Protein AF-A0A3B4XK42-F1 (afdb_monomer)

Nearest PDB structures (foldseek):
  6gfj-assembly1_C  TM=8.703E-01  e=2.071E-02  Methanosarcina mazei
  4uz0-assembly2_B  TM=8.878E-01  e=5.046E-02  Homo sapiens
  5juy-assembly1_O  TM=8.036E-01  e=4.312E-02  Homo sapiens
  5wve-assembly1_Y  TM=8.036E-01  e=4.788E-02  Homo sapiens
  4zzl-assembly1_A  TM=2.032E-01  e=7.705E+00  Pseudomonas aeruginosa

pLDDT: mean 72.42, std 21.27, range [32.44, 92.88]

Secondary structure (DSSP, 8-state):
----------------------------------------S--S-HHHHHHHHHHHHHHH--HHHHHHHHHHHHHTTSS-HHHHHHHHTS-HHHHHHHHHHHHHHH-HHHHHHHHHHHHHH-HHHHHHTT--

Radius of gyration: 20.61 Å; Cα contacts (8 Å, |Δi|>4): 84; chains: 1; bounding box: 38×49×62 Å

InterPro domains:
  IPR001315 CARD domain [PF00619] (50-130)
  IPR001315 CARD domain [PS50209] (54-132)
  IPR001315 CARD domain [SM00114] (45-131)
  IPR011029 Death-like domain superfamily [G3DSA:1.10.533.10] (46-132)
  IPR011029 Death-like domain superfamily [SSF47986] (53-131)

Solvent-accessible surface area (backbone atoms only — not comparable to full-atom values): 8524 Å² total; per-residue (Å²): 138,81,90,81,89,78,87,78,86,91,72,94,70,91,78,88,76,94,77,93,74,85,81,92,82,87,85,80,90,78,89,80,83,83,85,90,73,83,75,74,95,79,75,74,56,50,40,60,57,51,57,75,33,40,67,58,48,39,71,67,58,48,63,68,57,52,53,51,45,50,52,52,33,40,75,71,65,71,40,53,73,69,59,48,56,61,39,68,77,43,57,63,53,59,28,45,48,49,52,54,53,52,32,41,75,70,28,50,68,40,28,47,51,52,54,53,46,37,46,71,76,36,52,66,58,28,55,76,58,64,75,114

Foldseek 3Di:
DDDDDDDDDPDPDDDDDDDDDDDDDDDDDDDDDDDDDPDDPPPDQLLVLLVVCLVVQLVPDDPVLLLQLLVQCCVVVLADPVRSVVLVVDDSSVSSNSQSVSQSVSGRVSSVSSLVSCCVSPVPSSVVSVVD

Mean predicted aligned error: 14.63 Å

Structure (mmCIF, N/CA/C/O backbone):
data_AF-A0A3B4XK42-F1
#
_entry.id   AF-A0A3B4XK42-F1
#
loop_
_atom_site.group_PDB
_atom_site.id
_atom_site.type_symbol
_atom_site.label_atom_id
_atom_site.label_alt_id
_atom_site.label_comp_id
_atom_site.label_asym_id
_atom_site.label_entity_id
_atom_site.label_seq_id
_atom_site.pdbx_PDB_ins_code
_atom_site.Cartn_x
_atom_site.Cartn_y
_atom_site.Cartn_z
_atom_site.occupancy
_atom_site.B_iso_or_equiv
_atom_site.auth_seq_id
_atom_site.auth_comp_id
_atom_site.auth_asym_id
_atom_site.auth_atom_id
_atom_site.pdbx_PDB_model_num
ATOM 1 N N . MET A 1 1 ? -27.668 30.694 -15.159 1.00 38.72 1 MET A N 1
ATOM 2 C CA . MET A 1 1 ? -27.004 29.539 -15.805 1.00 38.72 1 MET A CA 1
ATOM 3 C C . MET A 1 1 ? -25.561 29.567 -15.321 1.00 38.72 1 MET A C 1
ATOM 5 O O . MET A 1 1 ? -24.946 30.596 -15.508 1.00 38.72 1 MET A O 1
ATOM 9 N N . GLN A 1 2 ? -24.977 28.619 -14.597 1.00 36.12 2 GLN A N 1
ATOM 10 C CA . GLN A 1 2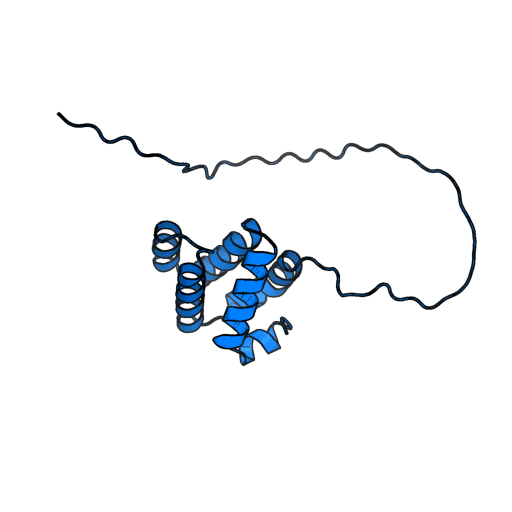 ? -25.335 27.258 -14.212 1.00 36.12 2 GLN A CA 1
ATOM 11 C C . GLN A 1 2 ? -24.543 26.948 -12.924 1.00 36.12 2 GLN A C 1
ATOM 13 O O . GLN A 1 2 ? -23.427 27.432 -12.752 1.00 36.12 2 GLN A O 1
ATOM 18 N N . ARG A 1 3 ? -25.169 26.213 -12.002 1.00 45.34 3 ARG A N 1
ATOM 19 C CA . ARG A 1 3 ? -24.586 25.721 -10.746 1.00 45.34 3 ARG A CA 1
ATOM 20 C C . ARG A 1 3 ? -23.437 24.745 -11.016 1.00 45.34 3 ARG A C 1
ATOM 22 O O . ARG A 1 3 ? -23.548 23.952 -11.946 1.00 45.34 3 ARG A O 1
ATOM 29 N N . ALA A 1 4 ? -22.462 24.713 -10.109 1.00 37.53 4 ALA A N 1
ATOM 30 C CA . ALA A 1 4 ? -21.817 23.477 -9.665 1.00 37.53 4 ALA A CA 1
ATOM 31 C C . ALA A 1 4 ? -21.244 23.678 -8.249 1.00 37.53 4 ALA A C 1
ATOM 33 O O . ALA A 1 4 ? -20.164 24.231 -8.063 1.00 37.53 4 ALA A O 1
ATOM 34 N N . GLU A 1 5 ? -22.025 23.264 -7.251 1.00 44.69 5 GLU A N 1
ATOM 35 C CA . GLU A 1 5 ? -21.519 22.795 -5.958 1.00 44.69 5 GLU A CA 1
ATOM 36 C C . GLU A 1 5 ? -20.769 21.473 -6.170 1.00 44.69 5 GLU A C 1
ATOM 38 O O . GLU A 1 5 ? -21.296 20.604 -6.859 1.00 44.69 5 GLU A O 1
ATOM 43 N N . PHE A 1 6 ? -19.598 21.316 -5.545 1.00 35.59 6 PHE A N 1
ATOM 44 C CA . PHE A 1 6 ? -19.086 20.078 -4.923 1.00 35.59 6 PHE A CA 1
ATOM 45 C C . PHE A 1 6 ? -17.780 20.466 -4.187 1.00 35.59 6 PHE A C 1
ATOM 47 O O . PHE A 1 6 ? -16.852 20.972 -4.808 1.00 35.59 6 PHE A O 1
ATOM 54 N N . ALA A 1 7 ? -17.722 20.530 -2.849 1.00 36.91 7 ALA A N 1
ATOM 55 C CA . ALA A 1 7 ? -17.397 19.398 -1.965 1.00 36.91 7 ALA A CA 1
ATOM 56 C C . ALA A 1 7 ? -16.151 18.620 -2.460 1.00 36.91 7 ALA A C 1
ATOM 58 O O . ALA A 1 7 ? -16.139 18.158 -3.585 1.00 36.91 7 ALA A O 1
ATOM 59 N N . LEU A 1 8 ? -15.076 18.368 -1.708 1.00 36.38 8 LEU A N 1
ATOM 60 C CA . LEU A 1 8 ? -14.915 18.252 -0.265 1.00 36.38 8 LEU A CA 1
ATOM 61 C C . LEU A 1 8 ? -13.393 18.170 0.042 1.00 36.38 8 LEU A C 1
ATOM 63 O O . LEU A 1 8 ? -12.658 17.477 -0.652 1.00 36.38 8 LEU A O 1
ATOM 67 N N . LYS A 1 9 ? -12.949 18.808 1.133 1.00 37.03 9 LYS A N 1
ATOM 68 C CA . LYS A 1 9 ? -11.843 18.357 2.010 1.00 37.03 9 LYS A CA 1
ATOM 69 C C . LYS A 1 9 ? -10.477 18.083 1.359 1.00 37.03 9 LYS A C 1
ATOM 71 O O . LYS A 1 9 ? -9.881 17.026 1.542 1.00 37.03 9 LYS A O 1
ATOM 76 N N . SER A 1 10 ? -9.898 19.115 0.752 1.00 41.53 10 SER A N 1
ATOM 77 C CA . SER A 1 10 ? -8.443 19.271 0.816 1.00 41.53 10 SER A CA 1
ATOM 78 C C . SER A 1 10 ? -8.098 19.834 2.196 1.00 41.53 10 SER A C 1
ATOM 80 O O . SER A 1 10 ? -8.276 21.020 2.468 1.00 41.53 10 SER A O 1
ATOM 82 N N . SER A 1 11 ? -7.713 18.964 3.124 1.00 38.56 11 SER A N 1
ATOM 83 C CA . SER A 1 11 ? -7.252 19.369 4.456 1.00 38.56 11 SER A CA 1
ATOM 84 C C . SER A 1 11 ? -6.033 18.545 4.831 1.00 38.56 11 SER A C 1
ATOM 86 O O . SER A 1 11 ? -6.046 17.711 5.729 1.00 38.56 11 SER A O 1
ATOM 88 N N . PHE A 1 12 ? -4.958 18.793 4.092 1.00 43.31 12 PHE A N 1
ATOM 89 C CA . PHE A 1 12 ? -3.611 18.581 4.585 1.00 43.31 12 PHE A CA 1
ATOM 90 C C . PHE A 1 12 ? -3.295 19.795 5.472 1.00 43.31 12 PHE A C 1
ATOM 92 O O . PHE A 1 12 ? -2.849 20.834 4.991 1.00 43.31 12 PHE A O 1
ATOM 99 N N . THR A 1 13 ? -3.645 19.731 6.757 1.00 39.12 13 THR A N 1
ATOM 100 C CA . THR A 1 13 ? -3.337 20.802 7.713 1.00 39.12 13 THR A CA 1
ATOM 101 C C . THR A 1 13 ? -2.690 20.222 8.960 1.00 39.12 13 THR A C 1
ATOM 103 O O . THR A 1 13 ? -3.236 19.368 9.650 1.00 39.12 13 THR A O 1
ATOM 106 N N . LEU A 1 14 ? -1.475 20.717 9.166 1.00 49.50 14 LEU A N 1
ATOM 107 C CA . LEU A 1 14 ? -0.583 20.607 10.307 1.00 49.50 14 LEU A CA 1
ATOM 108 C C . LEU A 1 14 ? -1.294 20.907 11.637 1.00 49.50 14 LEU A C 1
ATOM 110 O O . LEU A 1 14 ? -1.969 21.928 11.720 1.00 49.50 14 LEU A O 1
ATOM 114 N N . LEU A 1 15 ? -1.045 20.101 12.678 1.00 38.06 15 LEU A N 1
ATOM 115 C CA . LEU A 1 15 ? -0.873 20.563 14.069 1.00 38.06 15 LEU A CA 1
ATOM 116 C C . LEU A 1 15 ? -0.504 19.393 15.002 1.00 38.06 15 LEU A C 1
ATOM 118 O O . LEU A 1 15 ? -1.305 18.497 15.247 1.00 38.06 15 LEU A O 1
ATOM 122 N N . LEU A 1 16 ? 0.712 19.438 15.557 1.00 44.81 16 LEU A N 1
ATOM 123 C CA . LEU A 1 16 ? 0.997 18.873 16.882 1.00 44.81 16 LEU A CA 1
ATOM 124 C C . LEU A 1 16 ? 0.247 19.715 17.929 1.00 44.81 16 LEU A C 1
ATOM 126 O O . LEU A 1 16 ? 0.182 20.936 17.781 1.00 44.81 16 LEU A O 1
ATOM 130 N N . PRO A 1 17 ? -0.230 19.108 19.025 1.00 45.03 17 PRO A N 1
ATOM 131 C CA . PRO A 1 17 ? 0.487 19.350 20.270 1.00 45.03 17 PRO A CA 1
ATOM 132 C C . PRO A 1 17 ? 0.663 18.094 21.130 1.00 45.03 17 PRO A C 1
ATOM 134 O O . PRO A 1 17 ? -0.237 17.282 21.324 1.00 45.03 17 PRO A O 1
ATOM 137 N N . VAL A 1 18 ? 1.859 18.008 21.706 1.00 50.78 18 VAL A N 1
ATOM 138 C CA . VAL A 1 18 ? 2.142 17.306 22.957 1.00 50.78 18 VAL A CA 1
ATOM 139 C C . VAL A 1 18 ? 1.223 17.868 24.042 1.00 50.78 18 VAL A C 1
ATOM 141 O O . VAL A 1 18 ? 1.281 19.062 24.317 1.00 50.78 18 VAL A O 1
ATOM 144 N N . PHE A 1 19 ? 0.426 17.021 24.691 1.00 35.50 19 PHE A N 1
ATOM 145 C CA . PHE A 1 19 ? -0.131 17.309 26.014 1.00 35.50 19 PHE A CA 1
ATOM 146 C C . PHE A 1 19 ? -0.161 16.019 26.839 1.00 35.50 19 PHE A C 1
ATOM 148 O O . PHE A 1 19 ? -1.118 15.251 26.834 1.00 35.50 19 PHE A O 1
ATOM 155 N N . LEU A 1 20 ? 0.949 15.773 27.536 1.00 44.78 20 LEU A N 1
ATOM 156 C CA . LEU A 1 20 ? 0.994 14.876 28.682 1.00 44.78 20 LEU A CA 1
ATOM 157 C C . LEU A 1 20 ? 0.245 15.556 29.831 1.00 44.78 20 LEU A C 1
ATOM 159 O O . LEU A 1 20 ? 0.691 16.581 30.344 1.00 44.78 20 LEU A O 1
ATOM 163 N N . SER A 1 21 ? -0.874 14.976 30.250 1.00 39.00 21 SER A N 1
ATOM 164 C CA . SER A 1 21 ? -1.510 15.302 31.523 1.00 39.00 21 SER A CA 1
ATOM 165 C C . SER A 1 21 ? -1.904 13.998 32.215 1.00 39.00 21 SER A C 1
ATOM 167 O O . SER A 1 21 ? -2.761 13.263 31.730 1.00 39.00 21 SER A O 1
ATOM 169 N N . GLY A 1 22 ? -1.213 13.680 33.316 1.00 43.53 22 GLY A N 1
ATOM 170 C CA . GLY A 1 22 ? -1.668 12.689 34.298 1.00 43.53 22 GLY A CA 1
ATO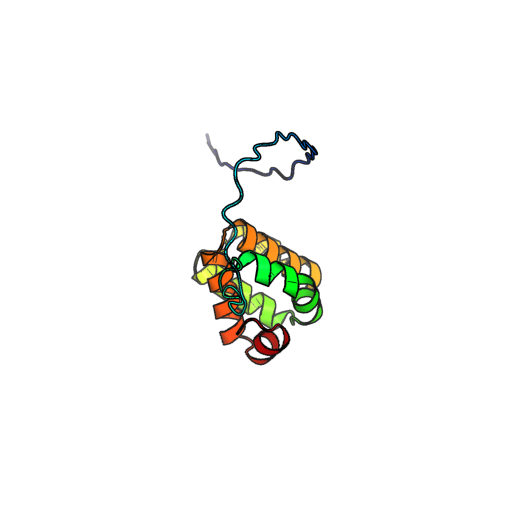M 171 C C . GLY A 1 22 ? -2.857 13.235 35.107 1.00 43.53 22 GLY A C 1
ATOM 172 O O . GLY A 1 22 ? -3.145 14.429 35.027 1.00 43.53 22 GLY A O 1
ATOM 173 N N . PRO A 1 23 ? -3.533 12.405 35.925 1.00 43.50 23 PRO A N 1
ATOM 174 C CA . PRO A 1 23 ? -2.904 11.988 37.176 1.00 43.50 23 PRO A CA 1
ATOM 175 C C . PRO A 1 23 ? -3.180 10.539 37.627 1.00 43.50 23 PRO A C 1
ATOM 177 O O . PRO A 1 23 ? -4.258 9.974 37.461 1.00 43.50 23 PRO A O 1
ATOM 180 N N . ARG A 1 24 ? -2.153 10.008 38.297 1.00 47.12 24 ARG A N 1
ATOM 181 C CA . ARG A 1 24 ? -2.130 9.036 39.401 1.00 47.12 24 ARG A CA 1
ATOM 182 C C . ARG A 1 24 ? -3.495 8.577 39.948 1.00 47.12 24 ARG A C 1
ATOM 184 O O . ARG A 1 24 ? -4.208 9.351 40.584 1.00 47.12 24 ARG A O 1
ATOM 191 N N . ARG A 1 25 ? -3.743 7.265 39.866 1.00 43.81 25 ARG A N 1
ATOM 192 C CA . ARG A 1 25 ? -4.496 6.503 40.874 1.00 43.81 25 ARG A CA 1
ATOM 193 C C . ARG A 1 25 ? -3.777 5.185 41.143 1.00 43.81 25 ARG A C 1
ATOM 195 O O . ARG A 1 25 ? -3.809 4.264 40.340 1.00 43.81 25 ARG A O 1
ATOM 202 N N . GLU A 1 26 ? -3.105 5.150 42.282 1.00 43.62 26 GLU A N 1
ATOM 203 C CA . GLU A 1 26 ? -2.639 3.936 42.942 1.00 43.62 26 GLU A CA 1
ATOM 204 C C . GLU A 1 26 ? -3.802 3.460 43.813 1.00 43.62 26 GLU A C 1
ATOM 206 O O . GLU A 1 26 ? -4.342 4.281 44.553 1.00 43.62 26 GLU A O 1
ATOM 211 N N . HIS A 1 27 ? -4.190 2.185 43.758 1.00 36.31 27 HIS A N 1
ATOM 212 C CA . HIS A 1 27 ? -4.701 1.507 44.950 1.00 36.31 27 HIS A CA 1
ATOM 213 C C . HIS A 1 27 ? -4.692 -0.022 44.793 1.00 36.31 27 HIS A C 1
ATOM 215 O O . HIS A 1 27 ? -5.398 -0.586 43.964 1.00 36.31 27 HIS A O 1
ATOM 221 N N . VAL A 1 28 ? -3.932 -0.630 45.708 1.00 38.94 28 VAL A N 1
ATOM 222 C CA . VAL A 1 28 ? -4.096 -1.960 46.313 1.00 38.94 28 VAL A CA 1
ATOM 223 C C . VAL A 1 28 ? -3.578 -3.167 45.526 1.00 38.94 28 VAL A C 1
ATOM 225 O O . VAL A 1 28 ? -4.254 -3.803 44.724 1.00 38.94 28 VAL A O 1
ATOM 228 N N . GLN A 1 29 ? -2.349 -3.521 45.913 1.00 48.00 29 GLN A N 1
ATOM 229 C CA . GLN A 1 29 ? -1.801 -4.872 45.952 1.00 48.00 29 GLN A CA 1
ATOM 230 C C . GLN A 1 29 ? -2.836 -5.912 46.391 1.00 48.00 29 GLN A C 1
ATOM 232 O O . GLN A 1 29 ? -3.314 -5.887 47.523 1.00 48.00 29 GLN A O 1
ATOM 237 N N . THR A 1 30 ? -3.059 -6.898 45.527 1.00 32.44 30 THR A N 1
ATOM 238 C CA . THR A 1 30 ? -3.371 -8.258 45.968 1.00 32.44 30 THR A CA 1
ATOM 239 C C . THR A 1 30 ? -2.247 -9.139 45.445 1.00 32.44 30 THR A C 1
ATOM 241 O O . THR A 1 30 ? -2.148 -9.419 44.256 1.00 32.44 30 THR A O 1
ATOM 244 N N . SER A 1 31 ? -1.319 -9.464 46.333 1.00 52.81 31 SER A N 1
ATOM 245 C CA . SER A 1 31 ? -0.210 -10.375 46.096 1.00 52.81 31 SER A CA 1
ATOM 246 C C . SER A 1 31 ? -0.744 -11.792 45.923 1.00 52.81 31 SER A C 1
ATOM 248 O O . SER A 1 31 ? -1.268 -12.352 46.882 1.00 52.81 31 SER A O 1
ATOM 250 N N . ILE A 1 32 ? -0.554 -12.397 44.748 1.00 48.09 32 ILE A N 1
ATOM 251 C CA . ILE A 1 32 ? -0.494 -13.856 44.627 1.00 48.09 32 ILE A CA 1
ATOM 252 C C . ILE A 1 32 ? 0.479 -14.255 43.514 1.00 48.09 32 ILE A C 1
ATOM 254 O O . ILE A 1 32 ? 0.659 -13.552 42.526 1.00 48.09 32 ILE A O 1
ATOM 258 N N . SER A 1 33 ? 1.167 -15.350 43.802 1.00 40.44 33 SER A N 1
ATOM 259 C CA . SER A 1 33 ? 2.467 -15.785 43.311 1.00 40.44 33 SER A CA 1
ATOM 260 C C . SER A 1 33 ? 2.381 -16.692 42.084 1.00 40.44 33 SER A C 1
ATOM 262 O O . SER A 1 33 ? 1.366 -17.346 41.873 1.00 40.44 33 SER A O 1
ATOM 264 N N . ALA A 1 34 ? 3.538 -16.823 41.433 1.00 45.31 34 ALA A N 1
ATOM 265 C CA . ALA A 1 34 ? 3.959 -17.898 40.537 1.00 45.31 34 ALA A CA 1
ATOM 266 C C . ALA A 1 34 ? 3.349 -17.929 39.123 1.00 45.31 34 ALA A C 1
ATOM 268 O O . ALA A 1 34 ? 2.243 -18.400 38.907 1.00 45.31 34 ALA A O 1
ATOM 269 N N . GLU A 1 35 ? 4.183 -17.446 38.198 1.00 56.28 35 GLU A N 1
ATOM 270 C CA . GLU A 1 35 ? 4.721 -18.182 37.043 1.00 56.28 35 GLU A CA 1
ATOM 271 C C . GLU A 1 35 ? 3.747 -18.703 35.973 1.00 56.28 35 GLU A C 1
ATOM 273 O O . GLU A 1 35 ? 2.792 -19.425 36.229 1.00 56.28 35 GLU A O 1
ATOM 278 N N . ASP A 1 36 ? 4.144 -18.406 34.734 1.00 44.97 36 ASP A N 1
ATOM 279 C CA . ASP A 1 36 ? 3.732 -19.058 33.493 1.00 44.97 36 ASP A CA 1
ATOM 280 C C . ASP A 1 36 ? 2.336 -18.726 32.958 1.00 44.97 36 ASP A C 1
ATOM 282 O O . ASP A 1 36 ? 1.417 -19.538 32.904 1.00 44.97 36 ASP A O 1
ATOM 286 N N . SER A 1 37 ? 2.184 -17.496 32.478 1.00 46.50 37 SER A N 1
ATOM 287 C CA . SER A 1 37 ? 1.197 -17.192 31.443 1.00 46.50 37 SER A CA 1
ATOM 288 C C . SER A 1 37 ? 1.704 -16.010 30.636 1.00 46.50 37 SER A C 1
ATOM 290 O O . SER A 1 37 ? 1.481 -14.855 30.990 1.00 46.50 37 SER A O 1
ATOM 292 N N . LEU A 1 38 ? 2.430 -16.313 29.558 1.00 45.34 38 LEU A N 1
ATOM 293 C CA . LEU A 1 38 ? 2.628 -15.375 28.457 1.00 45.34 38 LEU A CA 1
ATOM 294 C C . LEU A 1 38 ? 1.229 -14.958 27.974 1.00 45.34 3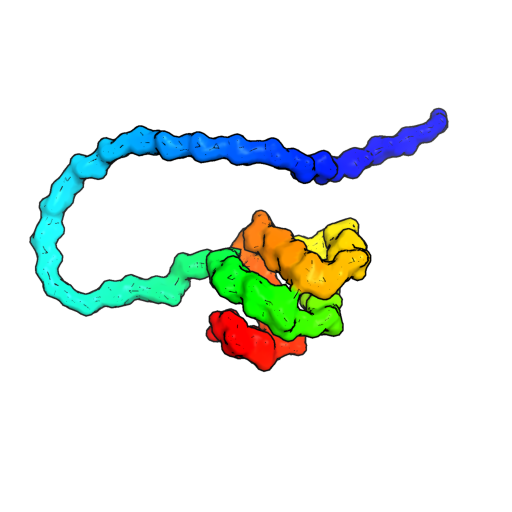8 LEU A C 1
ATOM 296 O O . LEU A 1 38 ? 0.489 -15.819 27.488 1.00 45.34 38 LEU A O 1
ATOM 300 N N . PRO A 1 39 ? 0.806 -13.693 28.149 1.00 45.97 39 PRO A N 1
ATOM 301 C CA . PRO A 1 39 ? -0.473 -13.269 27.618 1.00 45.97 39 PRO A CA 1
ATOM 302 C C . PRO A 1 39 ? -0.368 -13.329 26.097 1.00 45.97 39 PRO A C 1
ATOM 304 O O . PRO A 1 39 ? 0.618 -12.883 25.517 1.00 45.97 39 PRO A O 1
ATOM 307 N N . ALA A 1 40 ? -1.364 -13.960 25.485 1.00 50.06 40 ALA A N 1
ATOM 308 C CA . ALA A 1 40 ? -1.457 -14.217 24.060 1.00 50.06 40 ALA A CA 1
ATOM 309 C C . ALA A 1 40 ? -0.987 -13.019 23.215 1.00 50.06 40 ALA A C 1
ATOM 311 O O . ALA A 1 40 ? -1.640 -11.975 23.169 1.00 50.06 40 ALA A O 1
ATOM 312 N N . GLU A 1 41 ? 0.122 -13.214 22.505 1.00 48.53 41 GLU A N 1
ATOM 313 C CA . GLU A 1 41 ? 0.658 -12.341 21.454 1.00 48.53 41 GLU A CA 1
ATOM 314 C C . GLU A 1 41 ? -0.250 -12.377 20.201 1.00 48.53 41 GLU A C 1
ATOM 316 O O . GLU A 1 41 ? 0.221 -12.572 19.086 1.00 48.53 41 GLU A O 1
ATOM 321 N N . ASP A 1 42 ? -1.570 -12.255 20.374 1.00 51.28 42 ASP A N 1
ATOM 322 C CA . ASP A 1 42 ? -2.561 -12.372 19.291 1.00 51.28 42 ASP A CA 1
ATOM 323 C C . ASP A 1 42 ? -3.609 -11.246 19.319 1.00 51.28 42 ASP A C 1
ATOM 325 O O . ASP A 1 42 ? -4.680 -11.334 18.729 1.00 51.28 42 ASP A O 1
ATOM 329 N N . SER A 1 43 ? -3.330 -10.153 20.034 1.00 52.41 43 SER A N 1
ATOM 330 C CA . SER A 1 43 ? -4.233 -8.991 20.124 1.00 52.41 43 SER A CA 1
ATOM 331 C C . SER A 1 43 ? -3.570 -7.677 19.723 1.00 52.41 43 SER A C 1
ATOM 333 O O . SER A 1 43 ? -4.008 -6.610 20.150 1.00 52.41 43 SER A O 1
ATOM 335 N N . LEU A 1 44 ? -2.522 -7.725 18.895 1.00 55.47 44 LEU A N 1
ATOM 336 C CA . LEU A 1 44 ? -2.056 -6.509 18.238 1.00 55.47 44 LEU A CA 1
ATOM 337 C C . LEU A 1 44 ? -3.036 -6.151 17.111 1.00 55.47 44 LEU A C 1
ATOM 339 O O . LEU A 1 44 ? -3.271 -6.988 16.233 1.00 55.47 44 LEU A O 1
ATOM 343 N N . PRO A 1 45 ? -3.592 -4.925 17.104 1.00 63.09 45 PRO A N 1
ATOM 344 C CA . PRO A 1 45 ? -4.412 -4.442 16.006 1.00 63.09 45 PRO A CA 1
ATOM 345 C C . PRO A 1 45 ? -3.689 -4.647 14.672 1.00 63.09 45 PRO A C 1
ATOM 347 O O . PRO A 1 45 ? -2.479 -4.418 14.554 1.00 63.09 45 PRO A O 1
ATOM 350 N N . THR A 1 46 ? -4.416 -5.076 13.642 1.00 66.88 46 THR A N 1
ATOM 351 C CA . THR A 1 46 ? -3.857 -5.304 12.301 1.00 66.88 46 THR A CA 1
ATOM 352 C C . THR A 1 46 ? -3.119 -4.063 11.768 1.00 66.88 46 THR A C 1
ATOM 354 O O . THR A 1 46 ? -2.143 -4.179 11.019 1.00 66.88 46 THR A O 1
ATOM 357 N N . GLU A 1 47 ? -3.522 -2.863 12.192 1.00 64.25 47 GLU A N 1
ATOM 358 C CA . GLU A 1 47 ? -2.864 -1.601 11.859 1.00 64.25 47 GLU A CA 1
ATOM 359 C C . GLU A 1 47 ? -1.432 -1.513 12.398 1.00 64.25 47 GLU A C 1
ATOM 361 O O . GLU A 1 47 ? -0.571 -0.932 11.730 1.00 64.25 47 GLU A O 1
ATOM 366 N N . ASP A 1 48 ? -1.150 -2.075 13.572 1.00 75.31 48 ASP A N 1
ATOM 367 C CA . ASP A 1 48 ? 0.176 -2.028 14.194 1.00 75.31 48 ASP A CA 1
ATOM 368 C C . ASP A 1 48 ? 1.143 -2.982 13.490 1.00 75.31 48 ASP A C 1
ATOM 370 O O . ASP A 1 48 ? 2.306 -2.643 13.258 1.00 75.31 48 ASP A O 1
ATOM 374 N N . ARG A 1 49 ? 0.641 -4.122 13.000 1.00 80.00 49 ARG A N 1
ATOM 375 C CA . ARG A 1 49 ? 1.421 -5.040 12.155 1.00 80.00 49 ARG A CA 1
ATOM 376 C C . ARG A 1 49 ? 1.856 -4.368 10.853 1.00 80.00 49 ARG A C 1
ATOM 378 O O . ARG A 1 49 ? 3.020 -4.477 10.467 1.00 80.00 49 ARG A O 1
ATOM 385 N N . LEU A 1 50 ? 0.959 -3.613 10.210 1.00 83.62 50 LEU A N 1
ATOM 386 C CA . LEU A 1 50 ? 1.280 -2.866 8.990 1.00 83.62 50 LEU A CA 1
ATOM 387 C C . LEU A 1 50 ? 2.315 -1.752 9.217 1.00 83.62 50 LEU A C 1
ATOM 389 O O . LEU A 1 50 ? 3.096 -1.476 8.306 1.00 83.62 50 LEU A O 1
ATOM 393 N N . LEU A 1 51 ? 2.377 -1.138 10.408 1.00 84.75 51 LEU A N 1
ATOM 394 C CA . LEU A 1 51 ? 3.462 -0.200 10.741 1.00 84.75 51 LEU A CA 1
ATOM 395 C C . LEU A 1 51 ? 4.816 -0.879 10.777 1.00 84.75 51 LEU A C 1
ATOM 397 O O . LEU A 1 51 ? 5.768 -0.376 10.180 1.00 84.75 51 LEU A O 1
ATOM 401 N N . LEU A 1 52 ? 4.899 -2.006 11.480 1.00 85.75 52 LEU A N 1
ATOM 402 C CA . LEU A 1 52 ? 6.158 -2.712 11.704 1.00 85.75 52 LEU A CA 1
ATOM 403 C C . LEU A 1 52 ? 6.780 -3.171 10.384 1.00 85.75 52 LEU A C 1
ATOM 405 O O . LEU A 1 52 ? 7.997 -3.110 10.200 1.00 85.75 52 LEU A O 1
ATOM 409 N N . VAL A 1 53 ? 5.942 -3.577 9.430 1.00 88.81 53 VAL A N 1
ATOM 410 C CA . VAL A 1 53 ? 6.398 -4.037 8.115 1.00 88.81 53 VAL A CA 1
ATOM 411 C C . VAL A 1 53 ? 6.494 -2.917 7.080 1.00 88.81 53 VAL A C 1
ATOM 413 O O . VAL A 1 53 ? 7.029 -3.164 6.001 1.00 88.81 53 VAL A O 1
ATOM 416 N N . ARG A 1 54 ? 6.035 -1.689 7.377 1.00 89.88 54 ARG A N 1
ATOM 417 C CA . ARG A 1 54 ? 5.920 -0.575 6.414 1.00 89.88 54 ARG A CA 1
ATOM 418 C C . ARG A 1 54 ? 7.202 -0.339 5.627 1.00 89.88 54 ARG A C 1
ATOM 420 O O . ARG A 1 54 ? 7.169 -0.275 4.402 1.00 89.88 54 ARG A O 1
ATOM 427 N N . THR A 1 55 ? 8.340 -0.244 6.309 1.00 89.62 55 THR A N 1
ATOM 428 C CA . THR A 1 55 ? 9.640 -0.003 5.661 1.00 89.62 55 THR A CA 1
ATOM 429 C C . THR A 1 55 ? 10.049 -1.168 4.763 1.00 89.62 55 THR A C 1
ATOM 431 O O . THR A 1 55 ? 10.507 -0.960 3.639 1.00 89.62 55 THR A O 1
ATOM 434 N N . LYS A 1 56 ? 9.846 -2.406 5.229 1.00 90.75 56 LYS A N 1
ATOM 435 C CA . LYS A 1 56 ? 10.157 -3.613 4.452 1.00 90.75 56 LYS A CA 1
ATOM 436 C C . LYS A 1 56 ? 9.243 -3.739 3.233 1.00 90.75 56 LYS A C 1
ATOM 438 O O . LYS A 1 56 ? 9.729 -4.049 2.152 1.00 90.75 56 LYS A O 1
ATOM 443 N N . PHE A 1 57 ? 7.957 -3.428 3.383 1.00 91.12 57 PHE A N 1
ATOM 444 C CA . PHE A 1 57 ? 6.991 -3.394 2.289 1.00 91.12 57 PHE A CA 1
ATOM 445 C C . PHE A 1 57 ? 7.382 -2.354 1.235 1.00 91.12 57 PHE A C 1
ATOM 447 O O . PHE A 1 57 ? 7.508 -2.697 0.065 1.00 91.12 57 PHE A O 1
ATOM 454 N N . ILE A 1 58 ? 7.670 -1.112 1.641 1.00 90.69 58 ILE A N 1
ATOM 455 C CA . ILE A 1 58 ? 8.092 -0.039 0.723 1.00 90.69 58 ILE A CA 1
ATOM 456 C C . ILE A 1 58 ? 9.355 -0.430 -0.051 1.00 90.69 58 ILE A C 1
ATOM 458 O O . ILE A 1 58 ? 9.476 -0.106 -1.230 1.00 90.69 58 ILE A O 1
ATOM 462 N N . ASN A 1 59 ? 10.295 -1.142 0.568 1.00 90.38 59 ASN A N 1
ATOM 463 C CA . ASN A 1 59 ? 11.524 -1.554 -0.107 1.00 90.38 59 ASN A CA 1
ATOM 464 C C . ASN A 1 59 ? 11.340 -2.800 -0.986 1.00 90.38 59 ASN A C 1
ATOM 466 O O . ASN A 1 59 ? 11.952 -2.870 -2.046 1.00 90.38 59 ASN A O 1
ATOM 470 N N . GLY A 1 60 ? 10.498 -3.750 -0.571 1.00 87.62 60 GLY A N 1
ATOM 471 C CA . GLY A 1 60 ? 10.347 -5.054 -1.221 1.00 87.62 60 GLY A CA 1
ATOM 472 C C . GLY A 1 60 ? 9.242 -5.146 -2.275 1.00 87.62 60 GLY A C 1
ATOM 473 O O . GLY A 1 60 ? 9.316 -6.011 -3.141 1.00 87.62 60 GLY A O 1
ATOM 474 N N . VAL A 1 61 ? 8.226 -4.279 -2.235 1.00 91.81 61 VAL A N 1
ATOM 475 C CA . VAL A 1 61 ? 7.079 -4.381 -3.150 1.00 91.81 61 VAL A CA 1
ATOM 476 C C . VAL A 1 61 ? 7.443 -3.924 -4.562 1.00 91.81 61 VAL A C 1
ATOM 478 O O . VAL A 1 61 ? 7.966 -2.826 -4.763 1.00 91.81 61 VAL A O 1
ATOM 481 N N . SER A 1 62 ? 7.155 -4.742 -5.571 1.00 92.31 62 SER A N 1
ATOM 482 C CA . SER A 1 62 ? 7.299 -4.320 -6.966 1.00 92.31 62 SER A CA 1
ATOM 483 C C . SER A 1 62 ? 6.170 -3.365 -7.367 1.00 92.31 62 SER A C 1
ATOM 485 O O . SER A 1 62 ? 5.087 -3.368 -6.781 1.00 92.31 62 SER A O 1
ATOM 487 N N . GLU A 1 63 ? 6.397 -2.538 -8.388 1.00 91.06 63 GLU A N 1
ATOM 488 C CA . GLU A 1 63 ? 5.346 -1.642 -8.884 1.00 91.06 63 GLU A CA 1
ATOM 489 C C . GLU A 1 63 ? 4.131 -2.409 -9.432 1.00 91.06 63 GLU A C 1
ATOM 491 O O . GLU A 1 63 ? 2.993 -1.996 -9.213 1.00 91.06 63 GLU A O 1
ATOM 496 N N . ALA A 1 64 ? 4.358 -3.557 -10.075 1.00 91.62 64 ALA A N 1
ATOM 497 C CA . ALA A 1 64 ? 3.287 -4.405 -10.591 1.00 91.62 64 ALA A CA 1
ATOM 498 C C . ALA A 1 64 ? 2.382 -4.941 -9.469 1.00 91.62 64 ALA A C 1
ATOM 500 O O . ALA A 1 64 ? 1.160 -4.853 -9.577 1.00 91.62 64 ALA A O 1
ATOM 501 N N . VAL A 1 65 ? 2.975 -5.439 -8.375 1.00 92.75 65 VAL A N 1
ATOM 502 C CA . VAL A 1 65 ? 2.227 -5.906 -7.195 1.00 92.75 65 VAL A 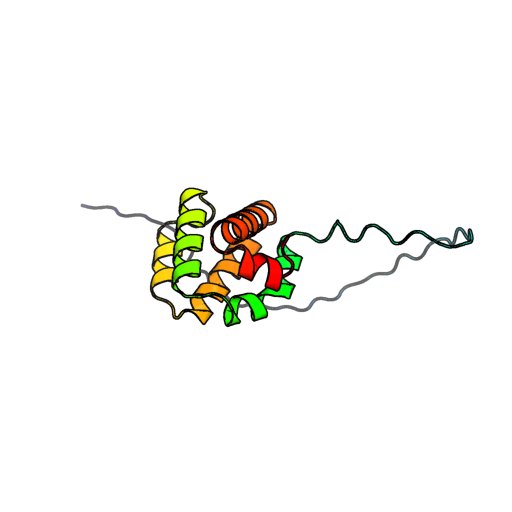CA 1
ATOM 503 C C . VAL A 1 65 ? 1.449 -4.752 -6.569 1.00 92.75 65 VAL A C 1
ATOM 505 O O . VAL A 1 65 ? 0.282 -4.903 -6.231 1.00 92.75 65 VAL A O 1
ATOM 508 N N . LEU A 1 66 ? 2.057 -3.570 -6.471 1.00 92.31 66 LEU A N 1
ATOM 509 C CA . LEU A 1 66 ? 1.415 -2.399 -5.882 1.00 92.31 66 LEU A CA 1
ATOM 510 C C . LEU A 1 66 ? 0.192 -1.917 -6.677 1.00 92.31 66 LEU A C 1
ATOM 512 O O . LEU A 1 66 ? -0.818 -1.559 -6.076 1.00 92.31 66 LEU A O 1
ATOM 516 N N . ASN A 1 67 ? 0.260 -1.944 -8.010 1.00 91.50 67 ASN A N 1
ATOM 517 C CA . ASN A 1 67 ? -0.888 -1.620 -8.859 1.00 91.50 67 ASN A CA 1
ATOM 518 C C . ASN A 1 67 ? -2.011 -2.665 -8.706 1.00 91.50 67 ASN A C 1
ATOM 520 O O . ASN A 1 67 ? -3.164 -2.279 -8.545 1.00 91.50 67 ASN A O 1
ATOM 524 N N . GLN A 1 68 ? -1.680 -3.961 -8.649 1.00 92.69 68 GLN A N 1
ATOM 525 C CA . GLN A 1 68 ? -2.674 -5.019 -8.413 1.00 92.69 68 GLN A CA 1
ATOM 526 C C . GLN A 1 68 ? -3.341 -4.905 -7.034 1.00 92.69 68 GLN A C 1
ATOM 528 O O . GLN A 1 68 ? -4.552 -5.078 -6.916 1.00 92.69 68 GLN A O 1
ATOM 533 N N . LEU A 1 69 ? -2.571 -4.578 -5.990 1.00 92.75 69 LEU A N 1
ATOM 534 C CA . LEU A 1 69 ? -3.116 -4.318 -4.655 1.00 92.75 69 LEU A CA 1
ATOM 535 C C . LEU A 1 69 ? -4.089 -3.145 -4.674 1.00 92.75 69 LEU A C 1
ATOM 537 O O . LEU A 1 69 ? -5.167 -3.236 -4.099 1.00 92.75 69 LEU A O 1
ATOM 541 N N . LEU A 1 70 ? -3.724 -2.054 -5.343 1.00 90.31 70 LEU A N 1
ATOM 542 C CA . LEU A 1 70 ? -4.593 -0.895 -5.485 1.00 90.31 70 LEU A CA 1
ATOM 543 C C . LEU A 1 70 ? -5.900 -1.237 -6.218 1.00 90.31 70 LEU A C 1
ATOM 545 O O . LEU A 1 70 ? -6.962 -0.815 -5.766 1.00 90.31 70 LEU A O 1
ATOM 549 N N . ASP A 1 71 ? -5.845 -2.028 -7.293 1.00 91.19 71 ASP A N 1
ATOM 550 C CA . ASP A 1 71 ? -7.045 -2.476 -8.012 1.00 91.19 71 ASP A CA 1
ATOM 551 C C . ASP A 1 71 ? -7.955 -3.322 -7.101 1.00 91.19 71 ASP A C 1
ATOM 553 O O . ASP A 1 71 ? -9.167 -3.112 -7.060 1.00 91.19 71 ASP A O 1
ATOM 557 N N . LYS A 1 72 ? -7.374 -4.219 -6.292 1.00 89.81 72 LYS A N 1
ATOM 558 C CA . LYS A 1 72 ? -8.111 -5.024 -5.301 1.00 89.81 72 LYS A CA 1
ATOM 559 C C . LYS A 1 72 ? -8.723 -4.176 -4.187 1.00 89.81 72 LYS A C 1
ATOM 561 O O . LYS A 1 72 ? -9.845 -4.438 -3.761 1.00 89.81 72 LYS A O 1
ATOM 566 N N . LEU A 1 73 ? -8.010 -3.159 -3.708 1.00 89.44 73 LEU A N 1
ATOM 567 C CA . LEU A 1 73 ? -8.521 -2.231 -2.697 1.00 89.44 73 LEU A CA 1
ATOM 568 C C . LEU A 1 73 ? -9.667 -1.367 -3.233 1.00 89.44 73 LEU A C 1
ATOM 570 O O . LEU A 1 73 ? -10.601 -1.090 -2.482 1.00 89.44 73 LEU A O 1
ATOM 574 N N . LEU A 1 74 ? -9.610 -0.968 -4.506 1.00 88.81 74 LEU A N 1
ATOM 575 C CA . LEU A 1 74 ? -10.695 -0.261 -5.186 1.00 88.81 74 LEU A CA 1
ATOM 576 C C . LEU A 1 74 ? -11.921 -1.171 -5.353 1.0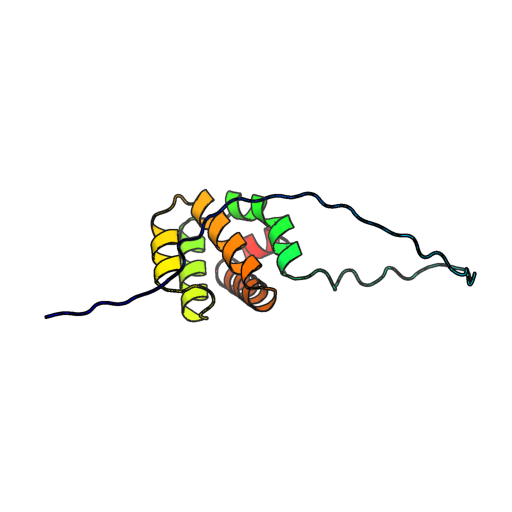0 88.81 74 LEU A C 1
ATOM 578 O O . LEU A 1 74 ? -13.024 -0.781 -4.986 1.00 88.81 74 LEU A O 1
ATOM 582 N N . GLU A 1 75 ? -11.722 -2.413 -5.811 1.00 88.69 75 GLU A N 1
ATOM 583 C CA . GLU A 1 75 ? -12.781 -3.429 -5.947 1.00 88.69 75 GLU A CA 1
ATOM 584 C C . GLU A 1 75 ? -13.512 -3.679 -4.616 1.00 88.69 75 GLU A C 1
ATOM 586 O O . GLU A 1 75 ? -14.729 -3.842 -4.581 1.00 88.69 75 GLU A O 1
ATOM 591 N N . ARG A 1 76 ? -12.771 -3.668 -3.501 1.00 83.56 76 ARG A N 1
ATOM 592 C CA . ARG A 1 76 ? -13.308 -3.850 -2.143 1.00 83.56 76 ARG A CA 1
ATOM 593 C C . ARG A 1 76 ? -13.871 -2.560 -1.527 1.00 83.56 76 ARG A C 1
ATOM 595 O O . ARG A 1 76 ? -14.334 -2.601 -0.391 1.00 83.56 76 ARG A O 1
ATOM 602 N N . GLY A 1 77 ? -13.799 -1.420 -2.219 1.00 83.94 77 GLY A N 1
ATOM 603 C CA . GLY A 1 77 ? -14.259 -0.119 -1.719 1.00 83.94 77 GLY A CA 1
ATOM 604 C C . GLY A 1 77 ? -13.409 0.468 -0.584 1.00 83.94 77 GLY A C 1
ATOM 605 O O . GLY A 1 77 ? -13.837 1.399 0.097 1.00 83.94 77 GLY A O 1
ATOM 606 N N . VAL A 1 78 ? -12.199 -0.057 -0.361 1.00 85.88 78 VAL A N 1
ATOM 607 C CA . VAL A 1 78 ? -11.274 0.469 0.652 1.00 85.88 78 VAL A CA 1
ATOM 608 C C . VAL A 1 78 ? -10.683 1.794 0.192 1.00 85.88 78 VAL A C 1
ATOM 610 O O . VAL A 1 78 ? -10.445 2.662 1.019 1.00 85.88 78 VAL A O 1
ATOM 613 N N . VAL A 1 79 ? -10.452 1.984 -1.102 1.00 82.44 79 VAL A N 1
ATOM 614 C CA . VAL A 1 79 ? -9.896 3.215 -1.684 1.00 82.44 79 VAL A CA 1
ATOM 615 C C . VAL A 1 79 ? -10.863 3.711 -2.758 1.00 82.44 79 VAL A C 1
ATOM 617 O O . VAL A 1 79 ? -11.427 2.889 -3.472 1.00 82.44 79 VAL A O 1
ATOM 620 N N . ASN A 1 80 ? -11.087 5.023 -2.855 1.00 86.81 80 ASN A N 1
ATOM 621 C CA . ASN A 1 80 ? -11.961 5.605 -3.884 1.00 86.81 80 ASN A CA 1
ATOM 622 C C . ASN A 1 80 ? -11.202 5.871 -5.202 1.00 86.81 80 ASN A C 1
ATOM 624 O O . ASN A 1 80 ? -9.972 5.953 -5.202 1.00 86.81 80 ASN A O 1
ATOM 628 N N . ASP A 1 81 ? -11.917 6.083 -6.311 1.00 80.38 81 ASP A N 1
ATOM 629 C CA . ASP A 1 81 ? -11.320 6.364 -7.626 1.00 80.38 81 ASP A CA 1
ATOM 630 C C . ASP A 1 81 ? -10.335 7.544 -7.598 1.00 80.38 81 ASP A C 1
ATOM 632 O O . ASP A 1 81 ? -9.227 7.437 -8.124 1.00 80.38 81 ASP A O 1
ATOM 636 N N . ASP A 1 82 ? -10.676 8.641 -6.918 1.00 81.94 82 ASP A N 1
ATOM 637 C CA . ASP A 1 82 ? -9.796 9.815 -6.801 1.00 81.94 82 ASP A CA 1
ATOM 638 C C . ASP A 1 82 ? -8.493 9.503 -6.043 1.00 81.94 82 ASP A C 1
ATOM 640 O O . ASP A 1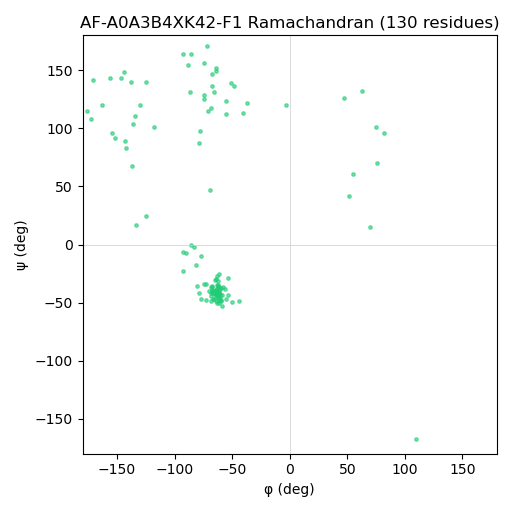 82 ? -7.397 9.907 -6.449 1.00 81.94 82 ASP A O 1
ATOM 644 N N . GLU A 1 83 ? -8.599 8.746 -4.945 1.00 79.62 83 GLU A N 1
ATOM 645 C CA . GLU A 1 83 ? -7.451 8.304 -4.146 1.00 79.62 83 GLU A CA 1
ATOM 646 C C . GLU A 1 83 ? -6.546 7.379 -4.982 1.00 79.62 83 GLU A C 1
ATOM 648 O O . GLU A 1 83 ? -5.317 7.495 -4.946 1.00 79.62 83 GLU A O 1
ATOM 653 N N . MET A 1 84 ? -7.155 6.513 -5.795 1.00 81.56 84 MET A N 1
ATOM 654 C CA . MET A 1 84 ? -6.474 5.610 -6.719 1.00 81.56 84 MET A CA 1
ATOM 655 C C . MET A 1 84 ? -5.737 6.364 -7.835 1.00 81.56 84 MET A C 1
ATOM 657 O O . MET A 1 84 ? -4.555 6.100 -8.078 1.00 81.56 84 MET A O 1
ATOM 661 N N . GLN A 1 85 ? -6.373 7.345 -8.483 1.00 80.38 85 GLN A N 1
ATOM 662 C CA . GLN A 1 85 ? -5.710 8.157 -9.511 1.00 80.38 85 GLN A CA 1
ATOM 663 C C . GLN A 1 85 ? -4.523 8.937 -8.931 1.00 80.38 85 GLN A C 1
ATOM 665 O O . GLN A 1 85 ? -3.444 8.942 -9.525 1.00 80.38 85 GLN A O 1
ATOM 670 N N . SER A 1 86 ? -4.674 9.513 -7.733 1.00 82.12 86 SER A N 1
ATOM 671 C CA . SER A 1 86 ? -3.575 10.196 -7.038 1.00 82.12 86 SER A CA 1
ATOM 672 C C . SER A 1 86 ? -2.425 9.251 -6.678 1.00 82.12 86 SER A C 1
ATOM 674 O O . SER A 1 86 ? -1.256 9.632 -6.749 1.00 82.12 86 SER A O 1
ATOM 676 N N . ALA A 1 87 ? -2.723 8.010 -6.288 1.00 82.44 87 ALA A N 1
ATOM 677 C CA . ALA A 1 87 ? -1.695 7.017 -5.999 1.00 82.44 87 ALA A CA 1
ATOM 678 C C . A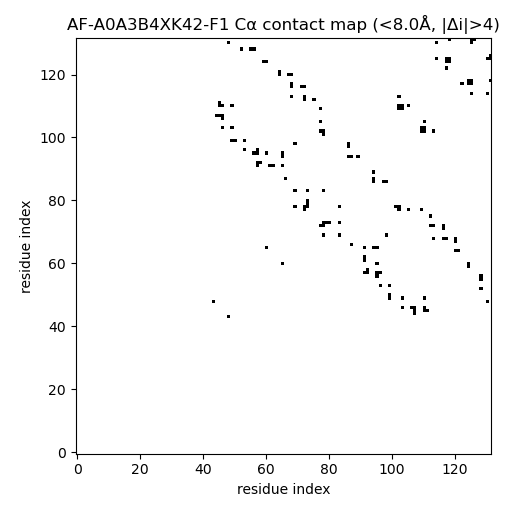LA A 1 87 ? -0.931 6.613 -7.269 1.00 82.44 87 ALA A C 1
ATOM 680 O O . ALA A 1 87 ? 0.294 6.489 -7.232 1.00 82.44 87 ALA A O 1
ATOM 681 N N . ARG A 1 88 ? -1.624 6.448 -8.403 1.00 80.44 88 ARG A N 1
ATOM 682 C CA . ARG A 1 88 ? -1.037 5.990 -9.674 1.00 80.44 88 ARG A CA 1
ATOM 683 C C . ARG A 1 88 ? 0.022 6.934 -10.243 1.00 80.44 88 ARG A C 1
ATOM 685 O O . ARG A 1 88 ? 0.981 6.437 -10.827 1.00 80.44 88 ARG A O 1
ATOM 692 N N . THR A 1 89 ? -0.094 8.243 -10.021 1.00 85.31 89 THR A N 1
ATOM 693 C CA . THR A 1 89 ? 0.877 9.244 -10.502 1.00 85.31 89 THR A CA 1
ATOM 694 C C . THR A 1 89 ? 2.168 9.311 -9.680 1.00 85.31 89 THR A C 1
ATOM 696 O O . THR A 1 89 ? 3.105 10.000 -10.075 1.00 85.31 89 THR A O 1
ATOM 699 N N . LYS A 1 90 ? 2.229 8.639 -8.523 1.00 87.12 90 LYS A N 1
ATOM 700 C CA . LYS A 1 90 ? 3.369 8.698 -7.596 1.00 87.12 90 LYS A CA 1
ATOM 701 C C . LYS A 1 90 ? 4.427 7.652 -7.921 1.00 87.12 90 LYS A C 1
ATOM 703 O O . LYS A 1 90 ? 4.128 6.570 -8.430 1.00 87.12 90 LYS A O 1
ATOM 708 N N . ILE A 1 91 ? 5.666 7.942 -7.527 1.00 91.25 91 ILE A N 1
ATOM 709 C CA . ILE A 1 91 ? 6.763 6.971 -7.598 1.00 91.25 91 ILE A CA 1
ATOM 710 C C . ILE A 1 91 ? 6.489 5.773 -6.676 1.00 91.25 91 ILE A C 1
ATOM 712 O O . ILE A 1 91 ? 5.837 5.910 -5.639 1.00 91.25 91 ILE A O 1
ATOM 716 N N . ARG A 1 92 ? 7.034 4.597 -7.016 1.00 92.88 92 ARG A N 1
ATOM 717 C CA . ARG A 1 92 ? 6.801 3.316 -6.313 1.00 92.88 92 ARG A CA 1
ATOM 718 C C . ARG A 1 92 ? 6.840 3.424 -4.783 1.00 92.88 92 ARG A C 1
ATOM 720 O O . ARG A 1 92 ? 5.942 2.927 -4.111 1.00 92.88 92 ARG A O 1
ATOM 727 N N . ALA A 1 93 ? 7.868 4.070 -4.231 1.00 90.56 93 ALA A N 1
ATOM 728 C CA . ALA A 1 93 ? 8.057 4.158 -2.783 1.00 90.56 93 ALA A CA 1
ATOM 729 C C . ALA A 1 93 ? 7.018 5.060 -2.091 1.00 90.56 93 ALA A C 1
ATOM 731 O O . ALA A 1 93 ? 6.532 4.727 -1.011 1.00 90.56 93 ALA A O 1
ATOM 732 N N . GLU A 1 94 ? 6.661 6.186 -2.711 1.00 89.94 94 GLU A N 1
ATOM 733 C CA . GLU A 1 94 ? 5.613 7.084 -2.212 1.00 89.94 94 GLU A CA 1
ATOM 734 C C . GLU A 1 94 ? 4.237 6.434 -2.323 1.00 89.94 94 GLU A C 1
ATOM 736 O O . GLU A 1 94 ? 3.486 6.413 -1.354 1.00 89.94 94 GLU A O 1
ATOM 741 N N . LYS A 1 95 ? 3.956 5.797 -3.462 1.00 90.81 95 LYS A N 1
ATOM 742 C CA . LYS A 1 95 ? 2.737 5.018 -3.691 1.00 90.81 95 LYS A CA 1
ATOM 743 C C . LYS A 1 95 ? 2.566 3.931 -2.618 1.00 90.81 95 LYS A C 1
ATOM 745 O O . LYS A 1 95 ? 1.506 3.829 -2.011 1.00 90.81 95 LYS A O 1
ATOM 750 N N . ALA A 1 96 ? 3.621 3.167 -2.318 1.00 92.06 96 ALA A N 1
ATOM 751 C CA . ALA A 1 96 ? 3.588 2.118 -1.294 1.00 92.06 96 ALA A CA 1
ATOM 752 C C . ALA A 1 96 ? 3.323 2.682 0.109 1.00 92.06 96 ALA A C 1
ATOM 754 O O . ALA A 1 96 ? 2.569 2.100 0.891 1.00 92.06 96 ALA A O 1
ATOM 755 N N . ARG A 1 97 ? 3.929 3.833 0.416 1.00 92.12 97 ARG A N 1
ATOM 756 C CA . ARG A 1 97 ? 3.723 4.549 1.674 1.00 92.12 97 ARG A CA 1
ATOM 757 C C . ARG A 1 97 ? 2.265 4.972 1.842 1.00 92.12 97 ARG A C 1
ATOM 759 O O . ARG A 1 97 ? 1.684 4.725 2.896 1.00 92.12 97 ARG A O 1
ATOM 766 N N . ASP A 1 98 ? 1.690 5.562 0.802 1.00 89.06 98 ASP A N 1
ATOM 767 C CA . ASP A 1 98 ? 0.327 6.082 0.830 1.00 89.06 98 ASP A CA 1
ATOM 768 C C . ASP A 1 98 ? -0.721 4.980 0.919 1.00 89.06 98 ASP A C 1
ATOM 770 O O . ASP A 1 98 ? -1.713 5.158 1.624 1.00 89.06 98 ASP A O 1
ATOM 774 N N . VAL A 1 99 ? -0.495 3.835 0.267 1.00 89.81 99 VAL A N 1
ATOM 775 C CA . VAL A 1 99 ? -1.367 2.658 0.395 1.00 89.81 99 VAL A CA 1
ATOM 776 C C . VAL A 1 99 ? -1.436 2.201 1.847 1.00 89.81 99 VAL A C 1
ATOM 778 O O . VAL A 1 99 ? -2.530 2.122 2.404 1.00 89.81 99 VAL A O 1
ATOM 781 N N . ILE A 1 100 ? -0.284 1.969 2.488 1.00 89.75 100 ILE A N 1
ATOM 782 C CA . ILE A 1 100 ? -0.253 1.547 3.894 1.00 89.75 100 ILE A CA 1
ATOM 783 C C . ILE A 1 100 ? -0.915 2.595 4.788 1.00 89.75 100 ILE A C 1
ATOM 785 O O . ILE A 1 100 ? -1.756 2.252 5.615 1.00 89.75 100 ILE A O 1
ATOM 789 N N . ASP A 1 101 ? -0.578 3.872 4.624 1.00 88.44 101 ASP A N 1
ATOM 790 C CA . ASP A 1 101 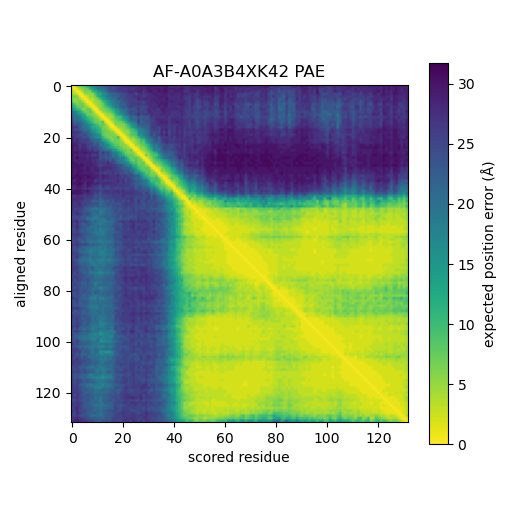? -1.103 4.920 5.499 1.00 88.44 101 ASP A CA 1
ATOM 791 C C . ASP A 1 101 ? -2.608 5.134 5.326 1.00 88.44 101 ASP A C 1
ATOM 793 O O . ASP A 1 101 ? -3.313 5.371 6.306 1.00 88.44 101 ASP A O 1
ATOM 797 N N . THR A 1 102 ? -3.118 5.020 4.102 1.00 87.06 102 THR A N 1
ATOM 798 C CA . THR A 1 102 ? -4.549 5.158 3.809 1.00 87.06 102 THR A CA 1
ATOM 799 C C . THR A 1 102 ? -5.339 4.002 4.391 1.00 87.06 102 THR A C 1
ATOM 801 O O . THR A 1 102 ? -6.321 4.226 5.093 1.00 87.06 102 THR A O 1
ATOM 804 N N . VAL A 1 103 ? -4.882 2.775 4.154 1.00 87.88 103 VAL A N 1
ATOM 805 C CA . VAL A 1 103 ? -5.536 1.571 4.664 1.00 87.88 103 VAL A CA 1
ATOM 806 C C . VAL A 1 103 ? -5.540 1.564 6.195 1.00 87.88 103 VAL A C 1
ATOM 808 O O . VAL A 1 103 ? -6.582 1.335 6.804 1.00 87.88 103 VAL A O 1
ATOM 811 N N . ARG A 1 104 ? -4.414 1.914 6.829 1.00 87.25 104 ARG A N 1
ATOM 812 C CA . ARG A 1 104 ? -4.324 2.006 8.293 1.00 87.25 104 ARG A CA 1
ATOM 813 C C . ARG A 1 104 ? -5.236 3.075 8.881 1.00 87.25 104 ARG A C 1
ATOM 815 O O . ARG A 1 104 ? -5.853 2.835 9.909 1.00 87.25 104 ARG A O 1
ATOM 822 N N . ARG A 1 105 ? -5.356 4.243 8.237 1.00 85.38 105 ARG A N 1
ATOM 823 C CA . ARG A 1 105 ? -6.294 5.295 8.676 1.00 85.38 105 ARG A CA 1
ATOM 824 C C . ARG A 1 105 ? -7.755 4.851 8.610 1.00 85.38 105 ARG A C 1
ATOM 826 O O . ARG A 1 105 ? -8.566 5.384 9.358 1.00 85.38 105 ARG A O 1
ATOM 833 N N . LYS A 1 106 ? -8.088 3.916 7.719 1.00 85.81 106 LYS A N 1
ATOM 834 C CA . LYS A 1 106 ? -9.443 3.366 7.577 1.00 85.81 106 LYS A CA 1
ATOM 835 C C . LYS A 1 106 ? -9.756 2.276 8.611 1.00 85.81 106 LYS A C 1
ATOM 837 O O . LYS A 1 106 ? -10.928 2.017 8.850 1.00 85.81 106 LYS A O 1
ATOM 842 N N . GLY A 1 107 ? -8.737 1.701 9.255 1.00 82.69 107 GLY A N 1
ATOM 843 C CA . GLY A 1 107 ? -8.874 0.806 10.407 1.00 82.69 107 GLY A CA 1
ATOM 844 C C . GLY A 1 107 ? -8.546 -0.664 10.126 1.00 82.69 107 GLY A C 1
ATOM 845 O O . GLY A 1 107 ? -7.962 -1.022 9.095 1.00 82.69 107 GLY A O 1
ATOM 846 N N . THR A 1 108 ? -8.917 -1.519 11.077 1.00 83.19 108 THR A N 1
ATOM 847 C CA . THR A 1 108 ? -8.523 -2.935 11.174 1.00 83.19 108 THR A CA 1
ATOM 848 C C . THR A 1 108 ? -9.067 -3.745 10.013 1.00 83.19 108 THR A C 1
ATOM 850 O O . THR A 1 108 ? -8.351 -4.572 9.447 1.00 83.19 108 THR A O 1
ATOM 853 N N . GLU A 1 109 ? -10.317 -3.493 9.628 1.00 86.50 109 GLU A N 1
ATOM 854 C CA . GLU A 1 109 ? -10.988 -4.186 8.529 1.00 86.50 109 GLU A CA 1
ATOM 855 C C . GLU A 1 109 ? -10.285 -3.909 7.196 1.00 86.50 109 GLU A C 1
ATOM 857 O O . GLU A 1 109 ? -9.861 -4.837 6.508 1.00 86.50 109 GLU A O 1
ATOM 862 N N . ALA A 1 110 ? -10.035 -2.633 6.886 1.00 88.00 110 ALA A N 1
ATOM 863 C CA . ALA A 1 110 ? -9.279 -2.231 5.703 1.00 88.00 110 ALA A CA 1
ATOM 864 C C . ALA A 1 110 ? -7.863 -2.833 5.704 1.00 88.00 110 ALA A C 1
ATOM 866 O O . ALA A 1 110 ? -7.391 -3.348 4.687 1.00 88.00 110 ALA A O 1
ATOM 867 N N . SER A 1 111 ? -7.191 -2.804 6.858 1.00 88.62 111 SER A N 1
ATOM 868 C CA . SER A 1 111 ? -5.854 -3.384 7.037 1.00 88.62 111 SER A CA 1
ATOM 869 C C . SER A 1 111 ? -5.840 -4.888 6.782 1.00 88.62 111 SER A C 1
ATOM 871 O O . SER A 1 111 ? -4.930 -5.395 6.127 1.00 88.62 111 SER A O 1
ATOM 873 N N . SER A 1 112 ? -6.885 -5.590 7.214 1.00 88.88 112 SER A N 1
ATOM 874 C CA . SER A 1 112 ? -7.052 -7.024 6.975 1.00 88.88 112 SER A CA 1
ATOM 875 C C . SER A 1 112 ? -7.290 -7.322 5.493 1.00 88.88 112 SER A C 1
ATOM 877 O O . SER A 1 112 ? -6.696 -8.257 4.959 1.00 88.88 112 SER A O 1
ATOM 879 N N . VAL A 1 113 ? -8.064 -6.483 4.793 1.00 90.56 113 VAL A N 1
ATOM 880 C CA . VAL A 1 113 ? -8.264 -6.594 3.337 1.00 90.56 113 VAL A CA 1
ATOM 881 C C . VAL A 1 113 ? -6.949 -6.425 2.573 1.00 90.56 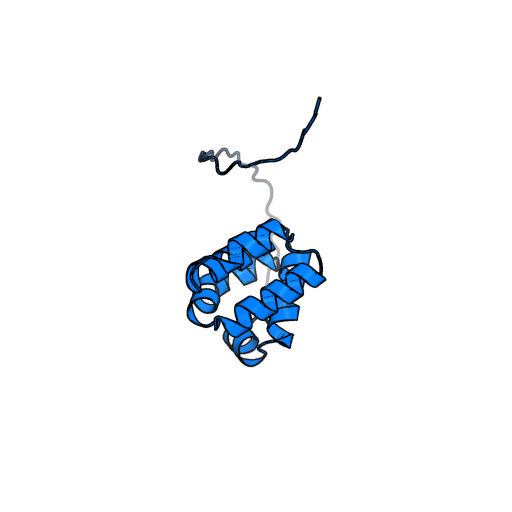113 VAL A C 1
ATOM 883 O O . VAL A 1 113 ? -6.680 -7.205 1.661 1.00 90.56 113 VAL A O 1
ATOM 886 N N . LEU A 1 114 ? -6.103 -5.456 2.945 1.00 91.06 114 LEU A N 1
ATOM 887 C CA . LEU A 1 114 ? -4.789 -5.280 2.313 1.00 91.06 114 LEU A CA 1
ATOM 888 C C . LEU A 1 114 ? -3.888 -6.501 2.523 1.00 91.06 114 LEU A C 1
ATOM 890 O O . LEU A 1 114 ? -3.235 -6.944 1.580 1.00 91.06 114 LEU A O 1
ATOM 894 N N . ILE A 1 115 ? -3.846 -7.048 3.739 1.00 90.69 115 ILE A N 1
ATOM 895 C CA . ILE A 1 115 ? -3.040 -8.238 4.040 1.00 90.69 115 ILE A CA 1
ATOM 896 C C . ILE A 1 115 ? -3.544 -9.447 3.248 1.00 90.69 115 ILE A C 1
ATOM 898 O O . ILE A 1 115 ? -2.736 -10.159 2.654 1.00 90.69 115 ILE A O 1
ATOM 902 N N . ALA A 1 116 ? -4.861 -9.653 3.186 1.00 91.19 116 ALA A N 1
ATOM 903 C CA . ALA A 1 116 ? -5.460 -10.722 2.393 1.00 91.19 116 ALA A CA 1
ATOM 904 C C . ALA A 1 116 ? -5.113 -10.576 0.902 1.00 91.19 116 ALA A C 1
ATOM 906 O O . ALA A 1 116 ? -4.602 -11.517 0.298 1.00 91.19 116 ALA A O 1
ATOM 907 N N . ALA A 1 117 ? -5.283 -9.376 0.336 1.00 92.44 117 ALA A N 1
ATOM 908 C CA . ALA A 1 117 ? -4.928 -9.093 -1.054 1.00 92.44 117 ALA A CA 1
ATOM 909 C C . ALA A 1 117 ? -3.430 -9.311 -1.325 1.00 92.44 117 ALA A C 1
ATOM 911 O O . ALA A 1 117 ? -3.060 -9.849 -2.365 1.00 92.44 117 ALA A O 1
ATOM 912 N N . LEU A 1 118 ? -2.554 -8.954 -0.383 1.00 92.19 118 LEU A N 1
ATOM 913 C CA . LEU A 1 118 ? -1.120 -9.211 -0.501 1.00 92.19 118 LEU A CA 1
ATOM 914 C C . LEU A 1 118 ? -0.794 -10.703 -0.467 1.00 92.19 118 LEU A C 1
ATOM 916 O O . LEU A 1 118 ? 0.043 -11.151 -1.242 1.00 92.19 118 LEU A O 1
ATOM 920 N N . CYS A 1 119 ? -1.464 -11.479 0.382 1.00 90.50 119 CYS A N 1
ATOM 921 C CA . CYS A 1 119 ? -1.316 -12.931 0.404 1.00 90.50 119 CYS A CA 1
ATOM 922 C C . CYS A 1 119 ? -1.794 -13.605 -0.891 1.00 90.50 119 CYS A C 1
ATOM 924 O O . CYS A 1 119 ? -1.259 -14.656 -1.233 1.00 90.50 119 CYS A O 1
ATOM 926 N N . GLU A 1 120 ? -2.768 -13.024 -1.593 1.00 91.06 120 GLU A N 1
ATOM 927 C CA . GLU A 1 120 ? -3.244 -13.504 -2.897 1.00 91.06 120 GLU A CA 1
ATOM 928 C C . GLU A 1 120 ? -2.284 -13.126 -4.037 1.00 91.06 120 GLU A C 1
ATOM 930 O O . GLU A 1 120 ? -1.942 -13.973 -4.861 1.00 91.06 120 GLU A O 1
ATOM 935 N N . VAL A 1 121 ? -1.841 -11.864 -4.081 1.00 91.62 121 VAL A N 1
ATOM 936 C CA . VAL A 1 121 ? -1.027 -11.314 -5.179 1.00 91.62 121 VAL A CA 1
ATOM 937 C C . VAL A 1 121 ? 0.443 -11.723 -5.069 1.00 91.62 121 VAL A C 1
ATOM 939 O O . VAL A 1 121 ? 1.068 -12.055 -6.075 1.00 91.62 121 VAL A O 1
ATOM 942 N N . ASP A 1 122 ? 1.012 -11.693 -3.862 1.00 92.00 122 ASP A N 1
ATOM 943 C CA . ASP A 1 122 ? 2.411 -12.045 -3.614 1.00 92.00 122 ASP A CA 1
ATOM 944 C C . ASP A 1 122 ? 2.579 -12.811 -2.282 1.00 92.00 122 ASP A C 1
ATOM 946 O O . ASP A 1 122 ? 2.965 -12.245 -1.247 1.00 92.00 122 ASP A O 1
ATOM 950 N N . PRO A 1 123 ? 2.340 -14.138 -2.301 1.00 90.38 123 PRO A N 1
ATOM 951 C CA . PRO A 1 123 ? 2.531 -15.003 -1.138 1.00 90.38 123 PRO A CA 1
ATOM 952 C C . PRO A 1 123 ? 3.980 -15.040 -0.625 1.00 90.38 123 PRO A C 1
ATOM 954 O O . PRO A 1 123 ? 4.232 -15.371 0.537 1.00 90.38 123 PRO A O 1
ATOM 957 N N . CYS A 1 124 ? 4.956 -14.759 -1.493 1.00 89.81 124 CYS A N 1
ATOM 958 C CA . CYS A 1 124 ? 6.365 -14.743 -1.120 1.00 89.81 124 CYS A CA 1
ATOM 959 C C . CYS A 1 124 ? 6.663 -13.511 -0.270 1.00 89.81 124 CYS A C 1
ATOM 961 O O . CYS A 1 124 ? 7.252 -13.636 0.807 1.00 89.81 124 CYS A O 1
ATOM 963 N N . LEU A 1 125 ? 6.209 -12.339 -0.719 1.00 88.62 125 LEU A N 1
ATOM 964 C CA . LEU A 1 125 ? 6.360 -11.093 0.018 1.00 88.62 125 LEU A CA 1
ATOM 965 C C . LEU A 1 125 ? 5.580 -11.129 1.335 1.00 88.62 125 LEU A C 1
ATOM 967 O O . LEU A 1 125 ? 6.128 -10.732 2.360 1.00 88.62 125 LEU A O 1
ATOM 971 N N . SER A 1 126 ? 4.360 -11.675 1.361 1.00 87.81 126 SER A N 1
ATOM 972 C CA . SER A 1 126 ? 3.599 -11.798 2.614 1.00 87.81 126 SER A CA 1
ATOM 973 C C . SER A 1 126 ? 4.323 -12.649 3.667 1.00 87.81 126 SER A C 1
ATOM 975 O O . SER A 1 126 ? 4.344 -12.286 4.847 1.00 87.81 126 SER A O 1
ATOM 977 N N . ARG A 1 127 ? 5.005 -13.724 3.244 1.00 88.62 127 ARG A N 1
ATOM 978 C CA . ARG A 1 127 ? 5.843 -14.560 4.117 1.00 88.62 127 ARG A CA 1
ATOM 979 C C . ARG A 1 127 ? 7.096 -13.830 4.600 1.00 88.62 127 ARG A C 1
ATOM 981 O O . ARG A 1 127 ? 7.426 -13.925 5.777 1.00 88.62 127 ARG A O 1
ATOM 988 N N . VAL A 1 128 ? 7.772 -13.079 3.728 1.00 88.62 128 VAL A N 1
ATOM 989 C CA . VAL A 1 128 ? 8.941 -12.254 4.101 1.00 88.62 128 VAL A CA 1
ATOM 990 C C . VAL A 1 128 ? 8.565 -11.173 5.117 1.00 88.62 128 VAL A C 1
ATOM 992 O O . VAL A 1 128 ? 9.357 -10.838 5.998 1.00 88.62 128 VAL A O 1
ATOM 995 N N . LEU A 1 129 ? 7.352 -10.634 5.007 1.00 85.69 129 LEU A N 1
ATOM 996 C CA . LEU A 1 129 ? 6.820 -9.630 5.921 1.00 85.69 129 LEU A CA 1
ATOM 997 C C . LEU A 1 129 ? 6.163 -10.238 7.170 1.00 85.69 129 LEU A C 1
ATOM 999 O O . LEU A 1 129 ? 5.717 -9.477 8.024 1.00 85.69 129 LEU A O 1
ATOM 1003 N N . THR A 1 130 ? 6.123 -11.571 7.322 1.00 84.81 130 THR A N 1
ATOM 1004 C CA . THR A 1 130 ? 5.500 -12.258 8.479 1.00 84.81 130 THR A CA 1
ATOM 1005 C C . THR A 1 130 ? 4.064 -11.778 8.752 1.00 84.81 130 THR A C 1
ATOM 1007 O O . THR A 1 130 ? 3.653 -11.523 9.885 1.00 84.81 130 THR A O 1
ATOM 1010 N N . LEU A 1 131 ? 3.299 -11.594 7.672 1.00 78.31 131 LEU A N 1
ATOM 1011 C CA . LEU A 1 131 ? 1.898 -11.154 7.716 1.00 78.31 131 LEU A CA 1
ATOM 1012 C C . LEU A 1 131 ? 0.898 -12.317 7.742 1.00 78.31 131 LEU A C 1
ATOM 1014 O O . LEU A 1 131 ? -0.299 -12.086 7.898 1.00 78.31 131 LEU A O 1
ATOM 1018 N N . ARG A 1 132 ? 1.402 -13.542 7.594 1.00 63.03 132 ARG A N 1
ATOM 1019 C CA . ARG A 1 132 ? 0.660 -14.799 7.640 1.00 63.03 132 ARG A CA 1
ATOM 1020 C C . ARG A 1 132 ? 0.884 -15.507 8.965 1.00 63.03 132 ARG A C 1
ATOM 1022 O O . ARG A 1 132 ? 1.997 -15.336 9.509 1.00 63.03 132 ARG A O 1
#

Organism: NCBI:txid1841481

Sequence (132 aa):
MQRAEFALKSSFTLLLPVFLSGPRREHVQTSISAEDSLPAEDSLPTEDRLLLVRTKFINGVSEAVLNQLLDKLLERGVVNDDEMQSARTKIRAEKARDVIDTVRRKGTEASSVLIAALCEVDPCLSRVLTLR